Protein AF-A0A8X6WNA6-F1 (afdb_monomer_lite)

Secondary structure (DSSP, 8-state):
--------EEEEE--SSSTTEEEEEE---TT-HHHHH----EEEEE--PPP--S--SS-EEEEEEE---SSTT----------SS-TT--EEEEE-SSEEEEEE-

Structure (mmCIF, N/CA/C/O backbone):
data_AF-A0A8X6WNA6-F1
#
_entry.id   AF-A0A8X6WNA6-F1
#
loop_
_atom_site.group_PDB
_atom_site.id
_atom_site.type_symbol
_atom_site.label_atom_id
_atom_site.label_alt_id
_atom_site.label_comp_id
_atom_site.label_asym_id
_atom_site.label_entity_id
_atom_site.label_seq_id
_atom_site.pdbx_PDB_ins_code
_atom_site.Cartn_x
_atom_site.Cartn_y
_atom_site.Cartn_z
_atom_site.occupancy
_atom_site.B_iso_or_equiv
_atom_site.auth_seq_id
_atom_site.auth_comp_id
_atom_site.auth_asym_id
_atom_site.auth_atom_id
_atom_site.pdbx_PDB_model_num
ATOM 1 N N . MET A 1 1 ? -12.980 -8.838 -13.932 1.00 30.55 1 MET A N 1
ATOM 2 C CA . MET A 1 1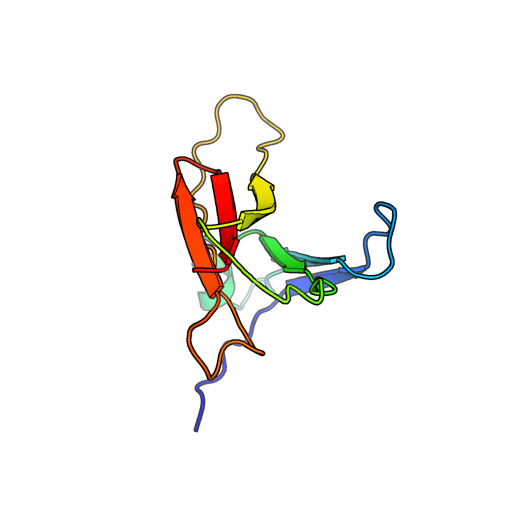 ? -11.792 -9.199 -14.733 1.00 30.55 1 MET A CA 1
ATOM 3 C C . MET A 1 1 ? -10.698 -8.207 -14.371 1.00 30.55 1 MET A C 1
ATOM 5 O O . MET A 1 1 ? -10.756 -7.073 -14.822 1.00 30.55 1 MET A O 1
ATOM 9 N N . MET A 1 2 ? -9.807 -8.565 -13.443 1.00 31.55 2 MET A N 1
ATOM 10 C CA . MET A 1 2 ? -8.702 -7.698 -13.019 1.00 31.55 2 MET A CA 1
ATOM 11 C C . MET A 1 2 ? -7.510 -7.962 -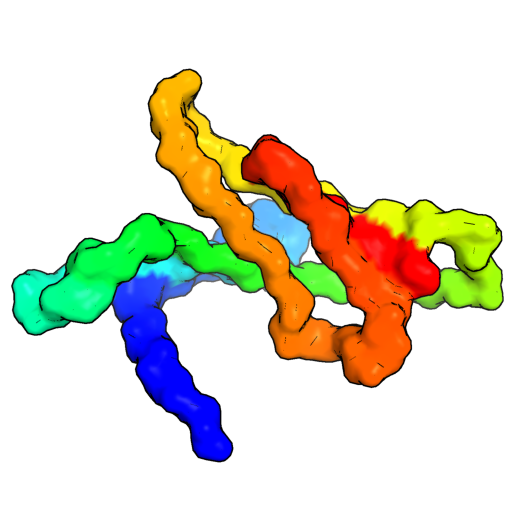13.933 1.00 31.55 2 MET A C 1
ATOM 13 O O . MET A 1 2 ? -7.051 -9.096 -14.041 1.00 31.55 2 MET A O 1
ATOM 17 N N . ASN A 1 3 ? -7.085 -6.915 -14.639 1.00 34.62 3 ASN A N 1
ATOM 18 C CA . ASN A 1 3 ? -5.973 -6.946 -15.575 1.00 34.62 3 ASN A CA 1
ATOM 19 C C . ASN A 1 3 ? -4.691 -7.413 -14.880 1.00 34.62 3 ASN A C 1
ATOM 21 O O . ASN A 1 3 ? -4.327 -6.913 -13.817 1.00 34.62 3 ASN A O 1
ATOM 25 N N . ASN A 1 4 ? -4.034 -8.368 -15.535 1.00 35.19 4 ASN A N 1
ATOM 26 C CA . ASN A 1 4 ? -2.731 -8.922 -15.208 1.00 35.19 4 ASN A CA 1
ATOM 27 C C . ASN A 1 4 ? -1.709 -7.814 -14.938 1.00 35.19 4 ASN A C 1
ATOM 29 O O . ASN A 1 4 ? -1.119 -7.271 -15.869 1.00 35.19 4 ASN A O 1
ATOM 33 N N . ILE A 1 5 ? -1.445 -7.517 -13.667 1.00 45.81 5 ILE A N 1
ATOM 34 C CA . ILE A 1 5 ? -0.169 -6.916 -13.300 1.00 45.81 5 ILE A CA 1
ATOM 35 C C . ILE A 1 5 ? 0.786 -8.096 -13.147 1.00 45.81 5 ILE A C 1
ATOM 37 O O . ILE A 1 5 ? 0.856 -8.720 -12.089 1.00 45.81 5 ILE A O 1
ATOM 41 N N . LEU A 1 6 ? 1.462 -8.458 -14.239 1.00 42.25 6 LEU A N 1
ATOM 42 C CA . LEU A 1 6 ? 2.571 -9.406 -14.196 1.00 42.25 6 LEU A CA 1
ATOM 43 C C . LEU A 1 6 ? 3.717 -8.712 -13.440 1.00 42.25 6 LEU A C 1
ATOM 45 O O . LEU A 1 6 ? 4.589 -8.069 -14.013 1.00 42.25 6 LEU A O 1
ATOM 49 N N . LEU A 1 7 ? 3.648 -8.727 -12.112 1.00 55.25 7 LEU A N 1
ATOM 50 C CA . LEU A 1 7 ? 4.672 -8.160 -11.250 1.00 55.25 7 LEU A CA 1
ATOM 51 C C . LEU A 1 7 ? 5.851 -9.144 -11.240 1.00 55.25 7 LEU A C 1
ATOM 53 O O . LEU A 1 7 ? 5.891 -10.068 -10.432 1.00 55.25 7 LEU A O 1
ATOM 57 N N . CYS A 1 8 ? 6.825 -8.927 -12.130 1.00 66.81 8 CYS A N 1
ATOM 58 C CA . CYS A 1 8 ? 8.119 -9.621 -12.187 1.00 66.81 8 CYS A CA 1
ATOM 59 C C . CYS A 1 8 ? 9.002 -9.275 -10.968 1.00 66.81 8 CYS A C 1
ATOM 61 O O . CYS A 1 8 ? 10.039 -8.614 -11.073 1.00 66.81 8 CYS A O 1
ATOM 63 N N . PHE A 1 9 ? 8.576 -9.678 -9.772 1.00 78.94 9 PHE A N 1
ATOM 64 C CA . PHE A 1 9 ? 9.306 -9.444 -8.531 1.00 78.94 9 PHE A CA 1
ATOM 65 C C . PHE A 1 9 ? 9.748 -10.767 -7.909 1.00 78.94 9 PHE A C 1
ATOM 67 O O . PHE A 1 9 ? 9.002 -11.739 -7.844 1.00 78.94 9 PHE A O 1
ATOM 74 N N . SER A 1 10 ? 10.973 -10.782 -7.386 1.00 79.06 10 SER A N 1
ATOM 75 C CA . SER A 1 10 ? 11.434 -11.830 -6.483 1.00 79.06 10 SER A CA 1
ATOM 76 C C . SER A 1 10 ? 11.035 -11.449 -5.067 1.00 79.06 10 SER A C 1
ATOM 78 O O . SER A 1 10 ? 11.567 -10.484 -4.513 1.00 79.06 10 SER A O 1
ATOM 80 N N . CYS A 1 11 ? 10.120 -12.211 -4.479 1.00 80.31 11 CYS A N 1
ATOM 81 C CA . CYS A 1 11 ? 9.673 -12.007 -3.109 1.00 80.31 11 CYS A CA 1
ATOM 82 C C . CYS A 1 11 ? 10.485 -12.854 -2.133 1.00 80.31 11 CYS A C 1
ATOM 84 O O . CYS A 1 11 ? 10.700 -14.045 -2.343 1.00 80.31 11 CYS A O 1
ATOM 86 N N . SER A 1 12 ? 10.924 -12.227 -1.052 1.00 71.31 12 SER A N 1
ATOM 87 C CA . SER A 1 12 ? 11.530 -12.890 0.096 1.00 71.31 12 SER A CA 1
ATOM 88 C C . SER A 1 12 ? 10.766 -12.482 1.346 1.00 71.31 12 SER A C 1
ATOM 90 O O . SER A 1 12 ? 10.504 -11.295 1.561 1.00 71.31 12 SER A O 1
ATOM 92 N N . ARG A 1 13 ? 10.426 -13.458 2.187 1.00 66.56 13 ARG A N 1
ATOM 93 C CA . ARG A 1 13 ? 9.920 -13.174 3.529 1.00 66.56 13 ARG A CA 1
ATOM 94 C C . ARG A 1 13 ? 11.085 -12.632 4.347 1.00 66.56 13 ARG A C 1
ATOM 96 O O . ARG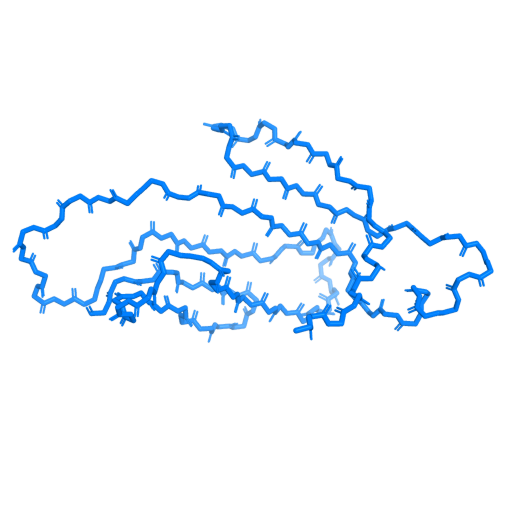 A 1 13 ? 12.109 -13.304 4.449 1.00 66.56 13 ARG A O 1
ATOM 103 N N . GLN A 1 14 ? 10.958 -11.418 4.872 1.00 57.81 14 GLN A N 1
ATOM 104 C CA . GLN A 1 14 ? 11.997 -10.845 5.719 1.00 57.81 14 GLN A CA 1
ATOM 105 C C . GLN A 1 14 ? 11.545 -10.963 7.171 1.00 57.81 14 GLN A C 1
ATOM 107 O O . GLN A 1 14 ? 10.555 -10.355 7.566 1.00 57.81 14 GLN A O 1
ATOM 112 N N . GLU A 1 15 ? 12.255 -11.773 7.956 1.00 51.34 15 GLU A N 1
ATOM 113 C CA . GLU A 1 15 ? 11.989 -11.957 9.385 1.00 51.34 15 GLU A CA 1
ATOM 114 C C . GLU A 1 15 ? 12.510 -10.750 10.176 1.00 51.34 15 GLU A C 1
ATOM 116 O O . GLU A 1 15 ? 13.498 -10.825 10.899 1.00 51.34 15 GLU A O 1
ATOM 121 N N . VAL A 1 16 ? 11.860 -9.597 10.019 1.00 49.12 16 VAL A N 1
ATOM 122 C CA . VAL A 1 16 ? 12.048 -8.471 10.939 1.00 49.12 16 VAL A CA 1
ATOM 123 C C . VAL A 1 16 ? 10.960 -8.575 12.006 1.00 49.12 16 VAL A C 1
ATOM 125 O O . VAL A 1 16 ? 9.885 -8.002 11.892 1.00 49.12 16 VAL A O 1
ATOM 128 N N . ASN A 1 17 ? 11.246 -9.377 13.031 1.00 45.62 17 ASN A N 1
ATOM 129 C CA . ASN A 1 17 ? 10.557 -9.443 14.328 1.00 45.62 17 ASN A CA 1
ATOM 130 C C . ASN A 1 17 ? 9.056 -9.823 14.382 1.00 45.62 17 ASN A C 1
ATOM 132 O O . ASN A 1 17 ? 8.462 -9.829 15.453 1.00 45.62 17 ASN A O 1
ATOM 136 N N . SER A 1 18 ? 8.422 -10.196 13.278 1.00 49.75 18 SER A N 1
ATOM 137 C CA . SER A 1 18 ? 7.152 -10.939 13.258 1.00 49.75 18 SER A CA 1
ATOM 138 C C . SER A 1 18 ? 6.947 -11.486 11.850 1.00 49.75 18 SER A C 1
ATOM 140 O O . SER A 1 18 ? 7.558 -11.026 10.886 1.00 49.75 18 SER A O 1
ATOM 142 N N . LYS A 1 19 ? 6.129 -12.519 11.704 1.00 55.94 19 LYS A N 1
ATOM 143 C CA . LYS A 1 19 ? 5.990 -13.317 10.481 1.00 55.94 19 LYS A C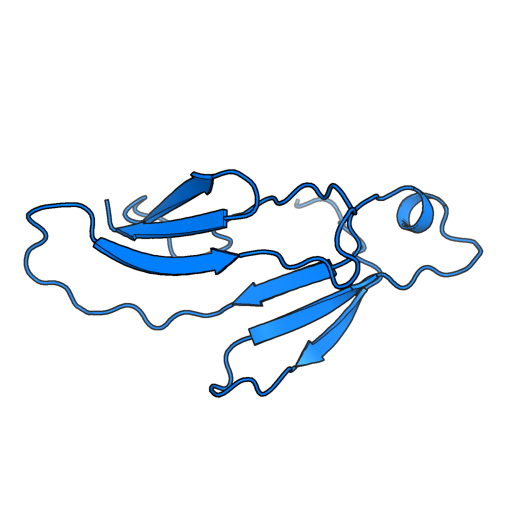A 1
ATOM 144 C C . LYS A 1 19 ? 5.281 -12.582 9.322 1.00 55.94 19 LYS A C 1
ATOM 146 O O . LYS A 1 19 ? 4.952 -13.228 8.326 1.00 55.94 19 LYS A O 1
ATOM 151 N N . ASP A 1 20 ? 5.117 -11.262 9.383 1.00 73.31 20 ASP A N 1
ATOM 152 C CA . ASP A 1 20 ? 4.001 -10.569 8.726 1.00 73.31 20 ASP A CA 1
ATOM 153 C C . ASP A 1 20 ? 4.411 -9.581 7.623 1.00 73.31 20 ASP A C 1
ATOM 155 O O . ASP A 1 20 ? 3.564 -8.868 7.086 1.00 73.31 20 ASP A O 1
ATOM 159 N N . THR A 1 21 ? 5.696 -9.549 7.245 1.00 80.75 21 THR A N 1
ATOM 160 C CA . THR A 1 21 ? 6.192 -8.708 6.142 1.00 80.75 21 THR A CA 1
ATOM 161 C C . THR A 1 21 ? 6.803 -9.533 5.007 1.00 80.75 21 THR A C 1
ATOM 163 O O . THR A 1 21 ? 7.723 -10.332 5.204 1.00 80.75 21 THR A O 1
ATOM 166 N N . ILE A 1 22 ? 6.325 -9.300 3.785 1.00 85.56 22 ILE A N 1
ATOM 167 C CA . ILE A 1 22 ? 6.890 -9.848 2.547 1.00 85.56 22 ILE A CA 1
ATOM 168 C C . ILE A 1 22 ? 7.443 -8.688 1.727 1.00 85.56 22 ILE A C 1
ATOM 170 O O . ILE A 1 22 ? 6.719 -7.745 1.416 1.00 85.56 22 ILE A O 1
ATOM 174 N N . VAL A 1 23 ? 8.720 -8.766 1.350 1.00 85.75 23 VAL A N 1
ATOM 175 C CA . VAL A 1 23 ? 9.368 -7.762 0.500 1.00 85.75 23 VAL A CA 1
ATOM 176 C C . VAL A 1 23 ? 9.666 -8.382 -0.855 1.00 85.75 23 VAL A C 1
ATOM 178 O O . VAL A 1 23 ? 10.348 -9.401 -0.963 1.00 85.75 23 VAL A O 1
ATOM 181 N N . CYS A 1 24 ? 9.171 -7.737 -1.897 1.00 87.25 24 CYS A N 1
ATOM 182 C CA . CYS A 1 24 ? 9.322 -8.124 -3.283 1.00 87.25 24 CYS A CA 1
ATOM 183 C C . CYS A 1 24 ? 10.229 -7.114 -3.979 1.00 87.25 24 CYS A C 1
ATOM 185 O O . CYS A 1 24 ? 9.940 -5.920 -3.989 1.00 87.25 24 CYS A O 1
ATOM 187 N N . ARG A 1 25 ? 11.336 -7.585 -4.558 1.00 87.75 25 ARG A N 1
ATOM 188 C CA . ARG A 1 25 ? 12.283 -6.753 -5.316 1.00 87.75 25 ARG A CA 1
ATOM 189 C C . ARG A 1 25 ? 12.159 -7.035 -6.802 1.00 87.75 25 ARG A C 1
ATOM 191 O O . ARG A 1 25 ? 12.107 -8.198 -7.204 1.00 87.75 25 ARG A O 1
ATOM 198 N N . LYS A 1 26 ? 12.129 -5.976 -7.603 1.00 87.00 26 LYS A N 1
ATOM 199 C CA . LYS A 1 26 ? 11.994 -6.052 -9.055 1.00 87.00 26 LYS A CA 1
ATOM 200 C C . LYS A 1 26 ? 13.127 -6.885 -9.658 1.00 87.00 26 LYS A C 1
ATOM 202 O O . LYS A 1 26 ? 14.299 -6.687 -9.332 1.00 87.00 26 LYS A O 1
ATOM 207 N N . ARG A 1 27 ? 12.776 -7.818 -10.544 1.00 87.38 27 ARG A N 1
ATOM 208 C CA . ARG A 1 27 ? 13.715 -8.576 -11.377 1.00 87.38 27 ARG A CA 1
ATOM 209 C C . ARG A 1 27 ? 13.125 -8.728 -12.769 1.00 87.38 27 ARG A C 1
ATOM 211 O O . ARG A 1 27 ? 12.200 -9.508 -12.959 1.00 87.38 27 ARG A O 1
ATOM 218 N N . CYS A 1 28 ? 13.690 -8.016 -13.735 1.00 86.69 28 CYS A N 1
ATOM 219 C CA . CYS A 1 28 ? 13.227 -8.095 -15.114 1.00 86.69 28 CYS A CA 1
ATOM 220 C C . CYS A 1 28 ? 14.073 -9.070 -15.930 1.00 86.69 28 CYS A C 1
ATOM 222 O O . CYS A 1 28 ? 15.306 -8.974 -15.900 1.00 86.69 28 CYS A O 1
ATOM 224 N N . PRO A 1 29 ? 13.439 -9.965 -16.703 1.00 85.75 29 PRO A N 1
ATOM 225 C CA . PRO A 1 29 ? 14.065 -10.557 -17.875 1.00 85.75 29 PRO A CA 1
ATOM 226 C C . PRO A 1 29 ? 14.574 -9.467 -18.830 1.00 85.75 29 PRO A C 1
ATOM 228 O O . PRO A 1 29 ? 13.978 -8.398 -18.936 1.00 85.75 29 PRO A O 1
ATOM 231 N N . GLN A 1 30 ? 15.657 -9.741 -19.560 1.00 86.25 30 GLN A N 1
ATOM 232 C CA . GLN A 1 30 ? 16.253 -8.773 -20.498 1.00 86.25 30 GLN A CA 1
ATOM 233 C C . GLN A 1 30 ? 15.311 -8.383 -21.652 1.00 86.25 30 GLN A C 1
ATOM 235 O O . GLN A 1 30 ? 15.474 -7.327 -22.251 1.00 86.25 30 GLN A O 1
ATOM 240 N N . ASN A 1 31 ? 14.331 -9.230 -21.969 1.00 88.81 31 ASN A N 1
ATOM 241 C CA . ASN A 1 31 ? 13.357 -9.034 -23.042 1.00 88.81 31 ASN A CA 1
ATOM 242 C C . ASN A 1 31 ? 12.007 -8.465 -22.567 1.00 88.81 31 ASN A C 1
ATOM 244 O O . ASN A 1 31 ? 11.112 -8.286 -23.388 1.00 88.81 31 ASN A O 1
ATOM 248 N N . ASP A 1 32 ? 11.846 -8.194 -21.271 1.00 86.75 32 ASP A N 1
ATOM 249 C CA . ASP A 1 32 ? 10.610 -7.660 -20.696 1.00 86.75 32 ASP A CA 1
ATOM 250 C C . ASP A 1 32 ? 10.717 -6.134 -20.534 1.00 86.75 32 ASP A C 1
ATOM 252 O O . ASP A 1 32 ? 11.139 -5.612 -19.496 1.00 86.75 32 ASP A O 1
ATOM 256 N N . VAL A 1 33 ? 10.381 -5.414 -21.609 1.00 87.56 33 VAL A N 1
ATOM 257 C CA . VAL A 1 33 ? 10.473 -3.946 -21.678 1.00 87.56 33 VAL A CA 1
ATOM 258 C C . VAL A 1 33 ? 9.522 -3.277 -20.683 1.00 87.56 33 VAL A C 1
ATOM 260 O O . VAL A 1 33 ? 9.915 -2.310 -20.030 1.00 87.56 33 VAL A O 1
ATOM 263 N N . ASP A 1 34 ? 8.313 -3.813 -20.510 1.00 87.50 34 ASP A N 1
ATOM 264 C CA . ASP A 1 34 ? 7.310 -3.266 -19.590 1.00 87.50 34 ASP A CA 1
ATOM 265 C C . ASP A 1 34 ? 7.798 -3.337 -18.141 1.00 87.50 34 ASP A C 1
ATOM 267 O O . ASP A 1 34 ? 7.685 -2.365 -17.385 1.00 87.50 34 ASP A O 1
ATOM 271 N N . CYS A 1 35 ? 8.426 -4.455 -17.762 1.00 85.19 35 CYS A N 1
ATOM 272 C CA . CYS A 1 35 ? 9.096 -4.554 -16.477 1.00 85.19 35 CYS A CA 1
ATOM 273 C C . CYS A 1 35 ? 10.199 -3.502 -16.363 1.00 85.19 35 CYS A C 1
ATOM 275 O O . CYS A 1 35 ? 10.216 -2.764 -15.381 1.00 85.19 35 CYS A O 1
ATOM 277 N N . ILE A 1 36 ? 11.107 -3.390 -17.340 1.00 85.69 36 ILE A N 1
ATOM 278 C CA . ILE A 1 36 ? 12.251 -2.461 -17.285 1.00 85.69 36 ILE A CA 1
ATOM 279 C C . ILE A 1 36 ? 11.784 -1.015 -17.086 1.00 85.69 36 ILE A C 1
ATOM 281 O O . ILE A 1 36 ? 12.307 -0.345 -16.192 1.00 85.69 36 ILE A O 1
ATOM 285 N N . LEU A 1 37 ? 10.769 -0.578 -17.833 1.00 88.69 37 LEU A N 1
ATOM 286 C CA . LEU A 1 37 ? 10.236 0.785 -17.786 1.00 88.69 37 LEU A CA 1
ATOM 287 C C . LEU A 1 37 ? 9.445 1.105 -16.508 1.00 88.69 37 LEU A C 1
ATOM 289 O O . LEU A 1 37 ? 9.319 2.274 -16.154 1.00 88.69 37 LEU A O 1
ATOM 293 N N . ASN A 1 38 ? 8.939 0.107 -15.778 1.00 87.25 38 ASN A N 1
ATOM 294 C CA . ASN A 1 38 ? 8.242 0.352 -14.515 1.00 87.25 38 ASN A CA 1
ATOM 295 C C . ASN A 1 38 ? 9.203 0.886 -13.439 1.00 87.25 38 ASN A C 1
ATOM 297 O O . ASN A 1 38 ? 10.123 0.195 -13.009 1.00 87.25 38 ASN A O 1
ATOM 301 N N . GLU A 1 39 ? 8.978 2.091 -12.932 1.00 86.56 39 GLU A N 1
ATOM 302 C CA . GLU A 1 39 ? 9.881 2.718 -11.956 1.00 86.56 39 GLU A CA 1
ATOM 303 C C . GLU A 1 39 ? 9.858 2.050 -10.565 1.00 86.56 39 GLU A C 1
ATOM 305 O O . GLU A 1 39 ? 10.783 2.233 -9.769 1.00 86.56 39 GLU A O 1
ATOM 310 N N . THR A 1 40 ? 8.850 1.220 -10.276 1.00 86.88 40 THR A N 1
ATOM 311 C CA . THR A 1 40 ? 8.673 0.546 -8.981 1.00 86.88 40 THR A CA 1
ATOM 312 C C . THR A 1 40 ? 9.764 -0.498 -8.746 1.00 86.88 40 THR A C 1
ATOM 314 O O . THR A 1 40 ? 9.764 -1.564 -9.355 1.00 86.88 40 THR A O 1
ATOM 317 N N . GLN A 1 41 ? 10.682 -0.229 -7.815 1.00 85.88 41 GLN A N 1
ATOM 318 C CA . GLN A 1 41 ? 11.795 -1.143 -7.509 1.00 85.88 41 GLN A CA 1
ATOM 319 C C . GLN A 1 41 ? 11.454 -2.193 -6.449 1.00 85.88 41 GLN A C 1
ATOM 321 O O . GLN A 1 41 ? 11.951 -3.321 -6.498 1.00 85.88 41 GLN A O 1
ATOM 326 N N . THR A 1 42 ? 10.609 -1.824 -5.488 1.00 84.75 42 THR A N 1
ATOM 327 C CA . THR A 1 42 ? 10.284 -2.658 -4.331 1.00 84.75 42 THR A CA 1
ATOM 328 C C . THR A 1 42 ? 8.805 -2.537 -4.009 1.00 84.75 42 THR A C 1
ATOM 330 O O . THR A 1 42 ? 8.253 -1.440 -4.042 1.00 84.75 42 THR A O 1
ATOM 333 N N . ILE A 1 43 ? 8.187 -3.661 -3.662 1.00 87.94 43 ILE A N 1
ATOM 334 C CA . ILE A 1 43 ? 6.834 -3.732 -3.112 1.00 87.94 43 ILE A CA 1
ATOM 335 C C . ILE A 1 43 ? 6.929 -4.439 -1.768 1.00 87.94 43 ILE A C 1
ATOM 337 O O . ILE A 1 43 ? 7.582 -5.477 -1.657 1.00 87.94 43 ILE A O 1
ATOM 341 N N . THR A 1 44 ? 6.276 -3.885 -0.756 1.00 86.81 44 THR A N 1
ATOM 342 C CA . THR A 1 44 ? 6.236 -4.471 0.581 1.00 86.81 44 THR A CA 1
ATOM 343 C C . THR A 1 44 ? 4.791 -4.760 0.945 1.00 86.81 44 THR A C 1
ATOM 345 O O . THR A 1 44 ? 3.961 -3.856 0.943 1.00 86.81 44 THR A O 1
ATOM 348 N N . PHE A 1 45 ? 4.502 -6.014 1.271 1.00 88.19 45 PHE A N 1
ATOM 349 C CA . PHE A 1 45 ? 3.226 -6.435 1.832 1.00 88.19 45 PHE A CA 1
ATOM 350 C C . PHE A 1 45 ? 3.386 -6.578 3.336 1.00 88.19 45 PHE A C 1
ATOM 352 O O . PHE A 1 45 ? 4.308 -7.253 3.798 1.00 88.19 45 PHE A O 1
ATOM 359 N N . GLN A 1 46 ? 2.494 -5.943 4.086 1.00 86.38 46 GLN A N 1
ATOM 360 C CA . GLN A 1 46 ? 2.456 -6.021 5.540 1.00 86.38 46 GLN A CA 1
ATOM 361 C C . GLN A 1 46 ? 1.068 -6.462 5.970 1.00 86.38 46 GLN A C 1
ATOM 363 O O . GLN A 1 46 ? 0.070 -5.894 5.533 1.00 86.38 46 GLN A O 1
ATOM 368 N N . THR A 1 47 ? 1.023 -7.481 6.821 1.00 87.94 47 THR A N 1
ATOM 369 C CA . THR A 1 47 ? -0.192 -7.871 7.534 1.00 87.94 47 THR A CA 1
ATOM 370 C C . THR A 1 47 ? -0.129 -7.277 8.932 1.00 87.94 47 THR A C 1
ATOM 372 O O . THR A 1 47 ? 0.900 -7.359 9.598 1.00 87.94 47 THR A O 1
ATOM 375 N N . LEU A 1 48 ? -1.219 -6.660 9.375 1.00 85.12 48 LEU A N 1
ATOM 376 C CA . LEU A 1 48 ? -1.321 -6.058 10.700 1.00 85.12 48 LEU A CA 1
ATOM 377 C C . LEU A 1 48 ? -2.485 -6.694 11.444 1.00 85.12 48 LEU A C 1
ATOM 379 O O . LEU A 1 48 ? -3.615 -6.700 10.959 1.00 85.12 48 LEU A O 1
ATOM 383 N N . ALA A 1 49 ? -2.204 -7.214 12.636 1.00 84.94 49 ALA A N 1
ATOM 384 C CA . ALA A 1 49 ? -3.252 -7.602 13.563 1.00 84.94 49 ALA A CA 1
ATOM 385 C C . ALA A 1 49 ? -3.916 -6.334 14.116 1.00 84.94 49 ALA A C 1
ATOM 387 O O . ALA A 1 49 ? -3.246 -5.462 14.671 1.00 84.94 49 ALA A O 1
ATOM 388 N N . LEU A 1 50 ? -5.234 -6.232 13.950 1.00 85.25 50 LEU A N 1
ATOM 389 C CA . LEU A 1 50 ? -5.995 -5.066 14.383 1.00 85.25 50 LEU A CA 1
ATOM 390 C C . LEU A 1 50 ? -6.405 -5.195 15.856 1.00 85.25 50 LEU A C 1
ATOM 392 O O . LEU A 1 50 ? -6.882 -6.259 16.267 1.00 85.25 50 LEU A O 1
ATOM 396 N N . PRO A 1 51 ? -6.266 -4.128 16.662 1.00 82.88 51 PRO A N 1
ATOM 397 C CA . PRO A 1 51 ? -6.789 -4.121 18.017 1.00 82.88 51 PRO A CA 1
ATOM 398 C C . PRO A 1 51 ? -8.321 -4.093 17.999 1.00 82.88 51 PRO A C 1
ATOM 400 O O . PRO A 1 51 ? -8.947 -3.483 17.133 1.00 82.88 51 PRO A O 1
ATOM 403 N N . THR A 1 52 ? -8.942 -4.707 19.005 1.00 86.06 52 THR A N 1
ATOM 404 C CA . THR A 1 52 ? -10.371 -4.502 19.268 1.00 86.06 52 THR A CA 1
ATOM 405 C C . THR A 1 52 ? -10.535 -3.206 20.057 1.00 86.06 52 THR A C 1
ATOM 407 O O . THR A 1 52 ? -10.107 -3.132 21.208 1.00 86.06 52 THR A O 1
ATOM 410 N N . VAL A 1 53 ? -11.135 -2.184 19.445 1.00 84.62 53 VAL A N 1
ATOM 411 C CA . VAL A 1 53 ? -11.334 -0.866 20.066 1.00 84.62 53 VAL A CA 1
ATOM 412 C C . VAL A 1 53 ? -12.830 -0.652 20.329 1.00 84.62 53 VAL A C 1
ATOM 414 O O . VAL A 1 53 ? -13.594 -0.545 19.373 1.00 84.62 53 VAL A O 1
ATOM 417 N N . PRO A 1 54 ? -13.281 -0.603 21.598 1.00 84.06 54 PRO A N 1
ATOM 418 C CA . PRO A 1 54 ? -14.705 -0.464 21.919 1.00 84.06 54 PRO A CA 1
ATOM 419 C C . PRO A 1 54 ? -15.230 0.965 21.724 1.00 84.06 54 PRO A C 1
ATOM 421 O O . PRO A 1 54 ? -16.421 1.160 21.505 1.00 84.06 54 PRO A O 1
ATOM 424 N N . TYR A 1 55 ? -14.352 1.963 21.826 1.00 87.88 55 TYR A N 1
ATOM 425 C CA . TYR A 1 55 ? -14.678 3.372 21.647 1.00 87.88 55 TYR A CA 1
ATOM 426 C C . TYR A 1 55 ? -13.444 4.123 21.148 1.00 87.88 55 TYR A C 1
ATOM 428 O O . TYR A 1 55 ? -12.360 3.971 21.715 1.00 87.88 55 TYR A O 1
ATOM 436 N N . LEU A 1 56 ? -13.617 4.925 20.097 1.00 88.62 56 LEU A N 1
ATOM 437 C CA . LEU A 1 56 ? -12.545 5.658 19.434 1.00 88.62 56 LEU A CA 1
ATOM 438 C C . LEU A 1 56 ? -12.886 7.161 19.413 1.00 88.62 56 LEU A C 1
ATOM 440 O O . LEU A 1 56 ? -13.599 7.611 18.521 1.00 88.62 56 LEU A O 1
ATOM 444 N N . PRO A 1 57 ? -12.428 7.950 20.405 1.00 89.75 57 PRO A N 1
ATOM 445 C CA . PRO A 1 57 ? -12.751 9.379 20.482 1.00 89.75 57 PRO A CA 1
ATOM 446 C C . PRO A 1 57 ? -12.003 10.241 19.454 1.00 89.75 57 PRO A C 1
ATOM 448 O O . PRO A 1 57 ? -12.360 11.397 19.251 1.00 89.75 57 PRO A O 1
ATOM 451 N N . GLN A 1 58 ? -10.937 9.709 18.860 1.00 90.00 58 GLN A N 1
ATOM 452 C CA . GLN A 1 58 ? -10.076 10.380 17.890 1.00 90.00 58 GLN A CA 1
ATOM 453 C C . GLN A 1 58 ? -9.364 9.328 17.029 1.00 90.00 58 GLN A C 1
ATOM 455 O O . GLN A 1 58 ? -9.173 8.209 17.518 1.00 90.00 58 GLN A O 1
ATOM 460 N N . PRO A 1 59 ? -8.905 9.676 15.814 1.00 90.12 59 PRO A N 1
ATOM 461 C CA . PRO A 1 59 ? -8.156 8.748 14.981 1.00 90.12 59 PRO A CA 1
ATOM 462 C C . PRO A 1 59 ? -6.950 8.148 15.710 1.00 90.12 59 PRO A C 1
ATOM 464 O O . PRO A 1 59 ? -6.202 8.855 16.395 1.00 90.12 59 PRO A O 1
ATOM 467 N N . LEU A 1 60 ? -6.766 6.836 15.565 1.00 92.25 60 LEU A N 1
ATOM 468 C CA . LEU A 1 60 ? -5.670 6.090 16.187 1.00 92.25 60 LEU A CA 1
ATOM 469 C C . LEU A 1 60 ? -4.683 5.634 15.118 1.00 92.25 60 LEU A C 1
ATOM 471 O O . LEU A 1 60 ? -5.066 4.922 14.193 1.00 92.25 60 LEU A O 1
ATOM 475 N N . ILE A 1 61 ? -3.407 5.983 15.289 1.00 92.44 61 ILE A N 1
ATOM 476 C CA . ILE A 1 61 ? -2.321 5.483 14.442 1.00 92.44 61 ILE A CA 1
ATOM 477 C C . ILE A 1 61 ? -2.013 4.039 14.840 1.00 92.44 61 ILE A C 1
ATOM 479 O O . ILE A 1 61 ? -1.573 3.773 15.957 1.00 92.44 61 ILE A O 1
ATOM 483 N N . LEU A 1 62 ? -2.238 3.112 13.913 1.00 91.25 62 LEU A N 1
ATOM 484 C CA . LEU A 1 62 ? -1.951 1.689 14.081 1.00 91.25 62 LEU A CA 1
ATOM 485 C C . LEU A 1 62 ? -0.497 1.362 13.766 1.00 91.25 62 LEU A C 1
ATOM 487 O O . LEU A 1 62 ? 0.133 0.576 14.470 1.00 91.25 62 LEU A O 1
ATOM 491 N N . THR A 1 63 ? 0.037 1.947 12.696 1.00 90.69 63 THR A N 1
ATOM 492 C CA . THR A 1 63 ? 1.445 1.794 12.333 1.00 90.69 63 THR A CA 1
ATOM 493 C C . THR A 1 63 ? 1.928 2.947 11.467 1.00 90.69 63 THR A C 1
ATOM 495 O O . THR A 1 63 ? 1.147 3.624 10.793 1.00 90.69 63 THR A O 1
ATOM 498 N N . THR A 1 64 ? 3.243 3.133 11.454 1.00 91.06 64 THR A N 1
ATOM 499 C CA . THR A 1 64 ? 3.938 4.119 10.635 1.00 91.06 64 THR A CA 1
ATOM 500 C C . THR A 1 64 ? 4.822 3.387 9.634 1.00 91.06 64 THR A C 1
ATOM 502 O O . THR A 1 64 ? 5.718 2.625 9.996 1.00 91.06 64 THR A O 1
ATOM 505 N N . MET A 1 65 ? 4.597 3.638 8.355 1.00 88.12 65 MET A N 1
ATOM 506 C CA . MET A 1 65 ? 5.404 3.142 7.254 1.00 88.12 65 MET A CA 1
ATOM 507 C C . MET A 1 65 ? 6.353 4.251 6.808 1.00 88.12 65 MET A C 1
ATOM 509 O O . MET A 1 65 ? 5.951 5.399 6.637 1.00 88.12 65 MET A O 1
ATOM 513 N N . ARG A 1 66 ? 7.625 3.921 6.596 1.00 85.25 66 ARG A N 1
ATOM 514 C CA . ARG A 1 66 ? 8.610 4.855 6.047 1.00 85.25 66 ARG A CA 1
ATOM 515 C C . ARG A 1 66 ? 9.470 4.127 5.034 1.00 85.25 66 ARG A C 1
ATOM 517 O O . ARG A 1 66 ? 10.052 3.090 5.346 1.00 85.25 66 ARG A O 1
ATOM 524 N N . ALA A 1 67 ? 9.597 4.698 3.845 1.00 78.31 67 ALA A N 1
ATOM 525 C CA . ALA A 1 67 ? 10.597 4.236 2.899 1.00 78.31 67 ALA A CA 1
ATOM 526 C C . ALA A 1 67 ? 11.953 4.867 3.226 1.00 78.31 67 ALA A C 1
ATOM 528 O O . ALA A 1 67 ? 12.057 6.040 3.585 1.00 78.31 67 ALA A O 1
ATOM 529 N N . VAL A 1 68 ? 13.000 4.055 3.124 1.00 75.38 68 VAL A N 1
ATOM 530 C CA . VAL A 1 68 ? 14.370 4.449 3.443 1.00 75.38 68 VAL A CA 1
ATOM 531 C C . VAL A 1 68 ? 15.226 4.203 2.210 1.00 75.38 68 VAL A C 1
ATOM 533 O O . VAL A 1 68 ? 15.302 3.078 1.717 1.00 75.38 68 VAL A O 1
ATOM 536 N N . ALA A 1 69 ? 15.880 5.250 1.708 1.00 71.75 69 ALA A N 1
ATOM 537 C CA . ALA A 1 69 ? 16.904 5.111 0.682 1.00 71.75 69 ALA A CA 1
ATOM 538 C C . ALA A 1 69 ? 18.244 4.767 1.338 1.00 71.75 69 ALA A C 1
ATOM 540 O O . ALA A 1 69 ? 18.682 5.452 2.259 1.00 71.75 69 ALA A O 1
ATOM 541 N N . MET A 1 70 ? 18.924 3.732 0.839 1.00 65.12 70 MET A N 1
ATOM 542 C CA . MET A 1 70 ? 20.260 3.357 1.328 1.00 65.12 70 MET A CA 1
ATOM 543 C C . MET A 1 70 ? 21.346 4.387 0.969 1.00 65.12 70 MET A C 1
ATOM 545 O O . MET A 1 70 ? 22.403 4.397 1.588 1.00 65.12 70 MET A O 1
ATOM 549 N N . SER A 1 71 ? 21.099 5.248 -0.024 1.00 67.81 71 SER A N 1
ATOM 550 C CA . SER A 1 71 ? 22.005 6.319 -0.443 1.00 67.81 71 SER A CA 1
ATOM 551 C C . SER A 1 71 ? 21.339 7.671 -0.199 1.00 67.81 71 SER A C 1
ATOM 553 O O . SER A 1 71 ? 20.231 7.918 -0.679 1.00 67.81 71 SER A O 1
ATOM 555 N N . GLY A 1 72 ? 22.015 8.532 0.565 1.00 52.94 72 GLY A N 1
ATOM 556 C CA . GLY A 1 72 ? 21.457 9.717 1.228 1.00 52.94 72 GLY A CA 1
ATOM 557 C C . GLY A 1 72 ? 20.924 10.849 0.343 1.00 52.94 72 GLY A C 1
ATOM 558 O O . GLY A 1 72 ? 20.573 11.883 0.887 1.00 52.94 72 GLY A O 1
ATOM 559 N N . ASN A 1 73 ? 20.830 10.679 -0.979 1.00 58.59 73 ASN A N 1
ATOM 560 C CA . ASN A 1 73 ? 20.320 11.701 -1.905 1.00 58.59 73 ASN A CA 1
ATOM 561 C C . ASN A 1 73 ? 19.356 11.158 -2.975 1.00 58.59 73 ASN A C 1
ATOM 563 O O . ASN A 1 73 ? 19.064 11.845 -3.955 1.00 58.59 73 ASN A O 1
ATOM 567 N N . VAL A 1 74 ? 18.844 9.935 -2.822 1.00 66.81 74 VAL A N 1
ATOM 568 C CA . VAL A 1 74 ? 17.874 9.391 -3.782 1.00 66.81 74 VAL A CA 1
ATOM 569 C C . VAL A 1 74 ? 16.478 9.915 -3.445 1.00 66.81 74 VAL A C 1
ATOM 571 O O . VAL A 1 74 ? 15.919 9.581 -2.403 1.00 66.81 74 VAL A O 1
ATOM 574 N N . ARG A 1 75 ? 15.897 10.721 -4.343 1.00 70.38 75 ARG A N 1
ATOM 575 C CA . ARG A 1 75 ? 14.460 11.023 -4.324 1.00 70.38 75 ARG A CA 1
ATOM 576 C C . ARG A 1 75 ? 13.711 9.784 -4.801 1.00 70.38 75 ARG A C 1
ATOM 578 O O . ARG A 1 75 ? 13.971 9.302 -5.898 1.00 70.38 75 ARG A O 1
ATOM 585 N N . PHE A 1 76 ? 12.795 9.278 -3.988 1.00 76.50 76 PHE A N 1
ATOM 586 C CA . PHE A 1 76 ? 11.931 8.157 -4.345 1.00 76.50 76 PHE A CA 1
ATOM 587 C C . PHE A 1 76 ? 10.470 8.542 -4.116 1.00 76.50 76 PHE A C 1
ATOM 589 O O . PHE A 1 76 ? 10.145 9.278 -3.182 1.00 76.50 76 PHE A O 1
ATOM 596 N N . GLY A 1 77 ? 9.592 8.049 -4.986 1.00 82.81 77 GLY A N 1
ATOM 597 C CA . GLY A 1 77 ? 8.152 8.093 -4.767 1.00 82.81 77 GLY A CA 1
ATOM 598 C C . GLY A 1 77 ? 7.725 6.936 -3.870 1.00 82.81 77 GLY A C 1
ATOM 599 O O . GLY A 1 77 ? 8.246 5.828 -3.989 1.00 82.81 77 GLY A O 1
ATOM 600 N N . THR A 1 78 ? 6.771 7.188 -2.980 1.00 86.25 78 THR A N 1
ATOM 601 C CA . THR A 1 78 ? 6.098 6.137 -2.210 1.00 86.25 78 THR A CA 1
ATOM 602 C C . THR A 1 78 ? 4.614 6.192 -2.471 1.00 86.25 78 THR A C 1
ATOM 604 O O . THR A 1 78 ? 4.021 7.269 -2.414 1.00 86.25 78 THR A O 1
ATOM 607 N N . ASP A 1 79 ? 4.015 5.027 -2.667 1.00 89.06 79 ASP A N 1
ATOM 608 C CA . ASP A 1 79 ? 2.572 4.886 -2.676 1.00 89.06 79 ASP A CA 1
ATOM 609 C C . ASP A 1 79 ? 2.153 3.821 -1.667 1.00 89.06 79 ASP A C 1
ATOM 611 O O . ASP A 1 79 ? 2.736 2.739 -1.599 1.00 89.06 79 ASP A O 1
ATOM 615 N N . TYR A 1 80 ? 1.146 4.163 -0.874 1.00 90.50 80 TYR A N 1
ATOM 616 C CA . TYR A 1 80 ? 0.610 3.326 0.187 1.00 90.50 80 TYR A CA 1
ATOM 617 C C . TYR A 1 80 ? -0.855 3.036 -0.119 1.00 90.50 80 TYR A C 1
ATOM 619 O O . TYR A 1 80 ? -1.604 3.949 -0.492 1.00 90.50 80 TYR A O 1
ATOM 627 N N . ARG A 1 81 ? -1.253 1.769 0.019 1.00 91.31 81 ARG A N 1
ATOM 628 C CA . ARG A 1 81 ? -2.609 1.293 -0.271 1.00 91.31 81 ARG A CA 1
ATOM 629 C C . ARG A 1 81 ? -3.031 0.236 0.736 1.00 91.31 81 ARG A C 1
ATOM 631 O O . ARG A 1 81 ? -2.214 -0.583 1.149 1.00 91.31 81 ARG A O 1
ATOM 638 N N . ILE A 1 82 ? -4.320 0.231 1.049 1.00 92.12 82 ILE A N 1
ATOM 639 C CA . ILE A 1 82 ? -4.981 -0.867 1.749 1.00 92.12 82 ILE A CA 1
ATOM 640 C C . ILE A 1 82 ? -5.475 -1.832 0.674 1.00 92.12 82 ILE A C 1
ATOM 642 O O . ILE A 1 82 ? -6.217 -1.422 -0.218 1.00 92.12 82 ILE A O 1
ATOM 646 N N . LEU A 1 83 ? -5.013 -3.079 0.715 1.00 92.00 83 LEU A N 1
ATOM 647 C CA . LEU A 1 83 ? -5.366 -4.071 -0.302 1.00 92.00 83 LEU A CA 1
ATOM 648 C C . LEU A 1 83 ? -6.691 -4.769 0.018 1.00 92.00 83 LEU A C 1
ATOM 650 O O . LEU A 1 83 ? -7.498 -4.977 -0.882 1.00 92.00 83 LEU A O 1
ATOM 654 N N . GLU A 1 84 ? -6.908 -5.119 1.286 1.00 90.19 84 GLU A N 1
ATOM 655 C CA . GLU A 1 84 ? -8.020 -5.957 1.750 1.00 90.19 84 GLU A CA 1
ATOM 656 C C . GLU A 1 84 ? -8.420 -5.570 3.188 1.00 90.19 84 GLU A C 1
ATOM 658 O O . GLU A 1 84 ? -7.648 -4.908 3.886 1.00 90.19 84 GLU A O 1
ATOM 663 N N . GLY A 1 85 ? -9.615 -5.975 3.642 1.00 87.75 85 GLY A N 1
ATOM 664 C CA . GLY A 1 85 ? -10.044 -5.847 5.045 1.00 87.75 85 GLY A CA 1
ATOM 665 C C . GLY A 1 85 ? -10.533 -4.458 5.475 1.00 87.75 85 GLY A C 1
ATOM 666 O O . GLY A 1 85 ? -10.585 -4.167 6.670 1.00 87.75 85 GLY A O 1
ATOM 667 N N . ASN A 1 86 ? -10.871 -3.586 4.519 1.00 92.44 86 ASN A N 1
ATOM 668 C CA . ASN A 1 86 ? -11.404 -2.241 4.772 1.00 92.44 86 ASN A CA 1
ATOM 669 C C . ASN A 1 86 ? -12.738 -1.992 4.046 1.00 92.44 86 ASN A C 1
ATOM 671 O O . ASN A 1 86 ? -12.996 -0.910 3.524 1.00 92.44 86 ASN A O 1
ATOM 675 N N . GLU A 1 87 ? -13.610 -2.998 3.998 1.00 93.69 87 GLU A N 1
ATOM 676 C CA . GLU A 1 87 ? -14.900 -2.934 3.293 1.00 93.69 87 GLU A CA 1
ATOM 677 C C . GLU A 1 87 ? -15.833 -1.879 3.898 1.00 93.69 87 GLU A C 1
ATOM 679 O O . GLU A 1 87 ? -16.673 -1.305 3.208 1.00 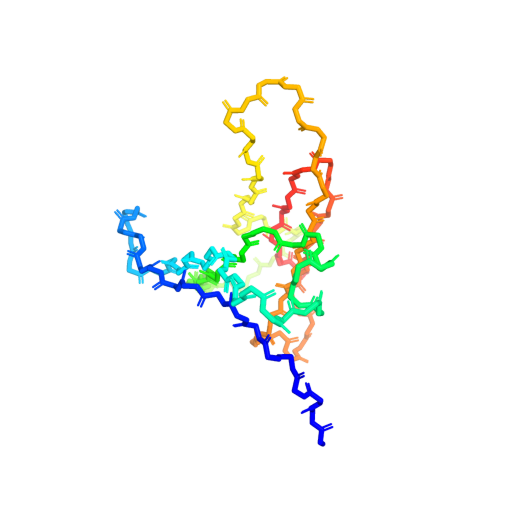93.69 87 GLU A O 1
ATOM 684 N N . ARG A 1 88 ? -15.674 -1.616 5.199 1.00 91.69 88 ARG A N 1
ATOM 685 C CA . ARG A 1 88 ? -16.442 -0.614 5.950 1.00 91.69 88 ARG A CA 1
ATOM 686 C C . ARG A 1 88 ? -15.806 0.775 5.950 1.00 91.69 88 ARG A C 1
ATOM 688 O O . ARG A 1 88 ? -16.365 1.660 6.585 1.00 91.69 88 ARG A O 1
ATOM 695 N N . GLN A 1 89 ? -14.665 0.953 5.277 1.00 92.38 89 GLN A N 1
ATOM 696 C CA . GLN A 1 89 ? -13.937 2.225 5.214 1.00 92.38 89 GLN A CA 1
ATOM 697 C C . GLN A 1 89 ? -13.624 2.800 6.607 1.00 92.38 89 GLN A C 1
ATOM 699 O O . GLN A 1 89 ? -13.742 3.996 6.823 1.00 92.38 89 GLN A O 1
ATOM 704 N N . LEU A 1 90 ? -13.256 1.939 7.562 1.00 91.81 90 LEU A N 1
ATOM 705 C CA . LEU A 1 90 ? -12.888 2.331 8.932 1.00 91.81 90 LEU A CA 1
ATOM 706 C C . LEU A 1 90 ? -11.396 2.632 9.078 1.00 91.81 90 LEU A C 1
ATOM 708 O O . LEU A 1 90 ? -10.954 3.087 10.129 1.00 91.81 90 LEU A O 1
ATOM 712 N N . PHE A 1 91 ? -10.616 2.347 8.041 1.00 93.81 91 PHE A N 1
ATOM 713 C CA . PHE A 1 91 ? -9.187 2.590 8.026 1.00 93.81 91 PHE A CA 1
ATOM 714 C C . PHE A 1 91 ? -8.803 3.513 6.879 1.00 93.81 91 PHE A C 1
ATOM 716 O O . PHE A 1 91 ? -9.386 3.444 5.793 1.00 93.81 91 PHE A O 1
ATOM 723 N N . ASP A 1 92 ? -7.772 4.318 7.100 1.00 94.31 92 ASP A N 1
ATOM 724 C CA . ASP A 1 92 ? -7.198 5.188 6.078 1.00 94.31 92 ASP A CA 1
ATOM 725 C C . ASP A 1 92 ? -5.667 5.222 6.179 1.00 94.31 92 ASP A C 1
ATOM 727 O O . ASP A 1 92 ? -5.073 4.759 7.158 1.00 94.31 92 ASP A O 1
ATOM 731 N N . ILE A 1 93 ? -5.015 5.740 5.139 1.00 94.06 93 ILE A N 1
ATOM 732 C CA . ILE A 1 93 ? -3.579 5.983 5.117 1.00 94.06 93 ILE A CA 1
ATOM 733 C C . ILE A 1 93 ? -3.313 7.470 4.902 1.00 94.06 93 ILE A C 1
ATOM 735 O O . ILE A 1 93 ? -3.451 7.988 3.792 1.00 94.06 93 ILE A O 1
ATOM 739 N N . LEU A 1 94 ? -2.813 8.137 5.940 1.00 92.69 94 LEU A N 1
ATOM 740 C CA . LEU A 1 94 ? -2.320 9.504 5.819 1.00 92.69 94 LEU A CA 1
ATOM 741 C C . LEU A 1 94 ? -0.951 9.484 5.134 1.00 92.69 94 LEU A C 1
ATOM 743 O O . LEU A 1 94 ? -0.011 8.847 5.611 1.00 92.69 94 LEU A O 1
ATOM 747 N N . LYS A 1 95 ? -0.832 10.169 3.993 1.00 88.25 95 LYS A N 1
ATOM 748 C CA . LYS A 1 95 ? 0.399 10.209 3.191 1.00 88.25 95 LYS A CA 1
ATOM 749 C C . LYS A 1 95 ? 1.198 11.477 3.493 1.00 88.25 95 LYS A C 1
ATOM 751 O O . LYS A 1 95 ? 0.726 12.587 3.268 1.00 88.25 95 LYS A O 1
ATOM 756 N N . GLY A 1 96 ? 2.433 11.298 3.947 1.00 81.06 96 GLY A N 1
ATOM 757 C CA . GLY A 1 96 ? 3.457 12.332 4.069 1.00 81.06 96 GLY A CA 1
ATOM 758 C C . GLY A 1 96 ? 4.598 12.131 3.066 1.00 81.06 96 GLY A C 1
ATOM 759 O O . GLY A 1 96 ? 4.604 11.195 2.265 1.00 81.06 96 GLY A O 1
ATOM 760 N N . GLN A 1 97 ? 5.608 13.002 3.109 1.00 77.69 97 GLN A N 1
ATOM 761 C CA . GLN A 1 97 ? 6.799 12.859 2.263 1.00 77.69 97 GLN A CA 1
ATOM 762 C C . GLN A 1 97 ? 7.609 11.617 2.670 1.00 77.69 97 GLN A C 1
ATOM 764 O O . GLN A 1 97 ? 8.342 11.638 3.656 1.00 77.69 97 GLN A O 1
ATOM 769 N N . GLY A 1 98 ? 7.455 10.517 1.925 1.00 76.44 98 GLY A N 1
ATOM 770 C CA . GLY A 1 98 ? 8.153 9.250 2.185 1.00 76.44 98 GLY A CA 1
ATOM 771 C C . GLY A 1 98 ? 7.675 8.505 3.438 1.00 76.44 98 GLY A C 1
ATOM 772 O O . GLY A 1 98 ? 8.284 7.505 3.824 1.00 76.44 98 GLY A O 1
ATOM 773 N N . VAL A 1 99 ? 6.583 8.965 4.057 1.00 85.56 99 VAL A N 1
ATOM 774 C CA . VAL A 1 99 ? 5.979 8.398 5.271 1.00 85.56 99 VAL A CA 1
ATOM 775 C C . VAL A 1 99 ? 4.496 8.144 5.015 1.00 85.56 99 VAL A C 1
ATOM 777 O O . VAL A 1 99 ? 3.844 8.941 4.348 1.00 85.56 99 VAL A O 1
ATOM 780 N N . GLY A 1 100 ? 3.971 7.035 5.516 1.00 90.38 100 GLY A N 1
ATOM 781 C CA . GLY A 1 100 ? 2.547 6.729 5.523 1.00 90.38 100 GLY A CA 1
ATOM 782 C C . GLY A 1 100 ? 2.120 6.335 6.928 1.00 90.38 100 GLY A C 1
ATOM 783 O O . GLY A 1 100 ? 2.816 5.563 7.578 1.00 90.38 100 GLY A O 1
ATOM 784 N N . GLU A 1 101 ? 0.991 6.835 7.404 1.00 93.56 101 GLU A N 1
ATOM 785 C CA . GLU A 1 101 ? 0.422 6.443 8.695 1.00 93.56 101 GLU A CA 1
ATOM 786 C C . GLU A 1 101 ? -0.871 5.686 8.450 1.00 93.56 101 GLU A C 1
ATOM 788 O O . GLU A 1 101 ? -1.795 6.229 7.852 1.00 93.56 101 GLU A O 1
ATOM 793 N N . PHE A 1 102 ? -0.928 4.428 8.882 1.00 93.12 102 PHE A N 1
ATOM 794 C CA . PHE A 1 102 ? -2.157 3.648 8.833 1.00 93.12 102 PHE A 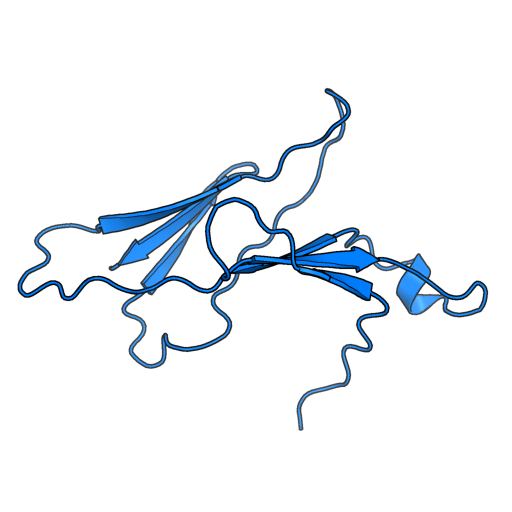CA 1
ATOM 795 C C . PHE A 1 102 ? -2.979 3.957 10.078 1.00 93.12 102 PHE A C 1
ATOM 797 O O . PHE A 1 102 ? -2.490 3.762 11.196 1.00 93.12 102 PHE A O 1
ATOM 804 N N . ILE A 1 103 ? -4.198 4.450 9.889 1.00 93.62 103 ILE A N 1
ATOM 805 C CA . ILE A 1 103 ? -5.048 4.953 10.966 1.00 93.62 103 ILE A CA 1
ATOM 806 C C . ILE A 1 103 ? -6.413 4.271 10.975 1.00 93.62 103 ILE A C 1
ATOM 808 O O . ILE A 1 103 ? -6.892 3.815 9.938 1.00 93.62 103 ILE A O 1
ATOM 812 N N . ILE A 1 104 ? -7.046 4.246 12.147 1.00 92.88 104 ILE A N 1
ATOM 813 C CA . ILE A 1 104 ? -8.496 4.056 12.276 1.00 92.88 104 ILE A CA 1
ATOM 814 C C . ILE A 1 104 ? -9.153 5.437 12.241 1.00 92.88 104 ILE A C 1
ATOM 816 O O . ILE A 1 104 ? -8.676 6.328 12.952 1.00 92.88 104 ILE A O 1
ATOM 820 N N . ILE A 1 105 ? -10.202 5.602 11.432 1.00 89.31 105 ILE A N 1
ATOM 821 C CA . ILE A 1 105 ? -10.990 6.843 11.331 1.00 89.31 105 ILE A CA 1
ATOM 822 C C . ILE A 1 105 ? -12.262 6.812 12.177 1.00 89.31 105 ILE A C 1
ATOM 824 O O . ILE A 1 105 ? -12.795 5.706 12.428 1.00 89.31 105 ILE A O 1
#

Sequence (105 aa):
MMNNILLCFSCSRQEVNSKDTIVCRKRCPQNDVDCILNETQTITFQTLALPTVPYLPQPLILTTMRAVAMSGNVRFGTDYRILEGNERQLFDILKGQGVGEFIII

Foldseek 3Di:
DDDDPVQQWDWDQDPPPDRFKIKTAQDDDPPCVVSVPDPDGMDMGGDADDDDDPDDPDKDFRDKAADDDPDPDDQDDDDDDDDDDCPVVQWDWDDDRRMITIIGD

Organism: NCBI:txid2747483

pLDDT: mean 79.95, std 15.55, range [30.55, 94.31]

Radius of gyration: 16.35 Å; chains: 1; bounding box: 38×26×45 Å